Protein AF-A0AAU7D2E0-F1 (afdb_monomer_lite)

Organism: NCBI:txid3035702

Structure (mmCIF, N/CA/C/O backbone):
data_AF-A0AAU7D2E0-F1
#
_entry.id   AF-A0AAU7D2E0-F1
#
loop_
_atom_site.group_PDB
_atom_site.id
_atom_site.type_symbol
_atom_site.label_atom_id
_atom_site.label_alt_id
_atom_site.label_comp_id
_atom_site.label_asym_id
_atom_site.label_entity_id
_atom_site.label_seq_id
_atom_site.pdbx_PDB_ins_code
_atom_site.Cartn_x
_atom_site.Cartn_y
_atom_site.Cartn_z
_atom_site.occupancy
_atom_site.B_iso_or_equiv
_atom_site.auth_seq_id
_atom_site.auth_comp_id
_atom_site.auth_asym_id
_atom_site.auth_atom_id
_atom_site.pdbx_PDB_model_num
ATOM 1 N N . MET A 1 1 ? 18.092 41.854 -11.649 1.00 35.88 1 MET A N 1
ATOM 2 C CA . MET A 1 1 ? 18.036 40.827 -10.586 1.00 35.88 1 MET A CA 1
ATOM 3 C C . MET A 1 1 ? 16.689 40.125 -10.717 1.00 35.88 1 MET A C 1
ATOM 5 O O . MET A 1 1 ? 15.673 40.797 -10.609 1.00 35.88 1 MET A O 1
ATOM 9 N N . ARG A 1 2 ? 16.665 38.845 -11.113 1.00 33.34 2 ARG A N 1
ATOM 10 C CA . ARG A 1 2 ? 15.431 38.072 -11.354 1.00 33.34 2 ARG A CA 1
ATOM 11 C C . ARG A 1 2 ? 15.051 37.338 -10.066 1.00 33.34 2 ARG A C 1
ATOM 13 O O . ARG A 1 2 ? 15.865 36.581 -9.550 1.00 33.34 2 ARG A O 1
ATOM 20 N N . ALA A 1 3 ? 13.851 37.593 -9.553 1.00 38.41 3 ALA A N 1
ATOM 21 C CA . ALA A 1 3 ? 13.313 36.926 -8.375 1.00 38.41 3 ALA A CA 1
ATOM 22 C C . ALA A 1 3 ? 12.900 35.490 -8.734 1.00 38.41 3 ALA A C 1
ATOM 24 O O . ALA A 1 3 ? 12.056 35.279 -9.604 1.00 38.41 3 ALA A O 1
ATOM 25 N N . VAL A 1 4 ? 13.526 34.514 -8.079 1.00 42.16 4 VAL A N 1
ATOM 26 C CA . VAL A 1 4 ? 13.160 33.098 -8.152 1.00 42.16 4 VAL A CA 1
ATOM 27 C C . VAL A 1 4 ? 12.029 32.874 -7.150 1.00 42.16 4 VAL A C 1
ATOM 29 O O . VAL A 1 4 ? 12.250 32.867 -5.942 1.00 42.16 4 VAL A O 1
ATOM 32 N N . LEU A 1 5 ? 10.804 32.750 -7.657 1.00 41.66 5 LEU A N 1
ATOM 33 C CA . LEU A 1 5 ? 9.636 32.344 -6.878 1.00 41.66 5 LEU A CA 1
ATOM 34 C C . LEU A 1 5 ? 9.689 30.824 -6.675 1.00 41.66 5 LEU A C 1
ATOM 36 O O . LEU A 1 5 ? 9.365 30.051 -7.574 1.00 41.66 5 LEU A O 1
ATOM 40 N N . LEU A 1 6 ? 10.133 30.410 -5.488 1.00 38.72 6 LEU A N 1
ATOM 41 C CA . LEU A 1 6 ? 10.031 29.039 -4.990 1.00 38.72 6 LEU A CA 1
ATOM 42 C C . LEU A 1 6 ? 8.559 28.716 -4.696 1.00 38.72 6 LEU A C 1
ATOM 44 O O . LEU A 1 6 ? 8.004 29.156 -3.690 1.00 38.72 6 LEU A O 1
ATOM 48 N N . PHE A 1 7 ? 7.931 27.937 -5.575 1.00 37.12 7 PHE A N 1
ATOM 49 C CA . PHE A 1 7 ? 6.655 27.283 -5.295 1.00 37.12 7 PHE A CA 1
ATOM 50 C C . PHE A 1 7 ? 6.896 26.121 -4.324 1.00 37.12 7 PHE A C 1
ATOM 52 O O . PHE A 1 7 ? 7.311 25.036 -4.723 1.00 37.12 7 PHE A O 1
ATOM 59 N N . PHE A 1 8 ? 6.632 26.344 -3.038 1.00 36.34 8 PHE A N 1
ATOM 60 C CA . PHE A 1 8 ? 6.438 25.253 -2.088 1.00 36.34 8 PHE A CA 1
ATOM 61 C C . PHE A 1 8 ? 5.094 24.585 -2.395 1.00 36.34 8 PHE A C 1
ATOM 63 O O . PHE A 1 8 ? 4.034 25.117 -2.066 1.00 36.34 8 PHE A O 1
ATOM 70 N N . ALA A 1 9 ? 5.132 23.421 -3.044 1.00 36.94 9 ALA A N 1
ATOM 71 C CA . ALA A 1 9 ? 3.987 22.527 -3.103 1.00 36.94 9 ALA A CA 1
ATOM 72 C C . ALA A 1 9 ? 3.742 21.982 -1.689 1.00 36.94 9 ALA A C 1
ATOM 74 O O . ALA A 1 9 ? 4.432 21.079 -1.218 1.00 36.94 9 ALA A O 1
ATOM 75 N N . VAL A 1 10 ? 2.781 22.580 -0.985 1.00 38.00 10 VAL A N 1
ATOM 76 C CA . VAL A 1 10 ? 2.233 22.024 0.251 1.00 38.00 10 VAL A CA 1
ATOM 77 C C . VAL A 1 10 ? 1.563 20.706 -0.125 1.00 38.00 10 VAL A C 1
ATOM 79 O O . VAL A 1 10 ? 0.486 20.694 -0.717 1.00 38.00 10 VAL A O 1
ATOM 82 N N . VAL A 1 11 ? 2.216 19.587 0.192 1.00 43.06 11 VAL A N 1
ATOM 83 C CA . VAL A 1 11 ? 1.570 18.274 0.184 1.00 43.06 11 VAL A CA 1
ATOM 84 C C . VAL A 1 11 ? 0.499 18.342 1.263 1.00 43.06 11 VAL A C 1
ATOM 86 O O . VAL A 1 11 ? 0.803 18.331 2.455 1.00 43.06 11 VAL A O 1
ATOM 89 N N . ALA A 1 12 ? -0.754 18.497 0.839 1.00 35.75 12 ALA A N 1
ATOM 90 C CA . ALA A 1 12 ? -1.903 18.401 1.717 1.00 35.75 12 ALA A CA 1
ATOM 91 C C . ALA A 1 12 ? -1.912 16.989 2.312 1.00 35.75 12 ALA A C 1
ATOM 93 O O . ALA A 1 12 ? -2.343 16.023 1.685 1.00 35.75 12 ALA A O 1
ATOM 94 N N . THR A 1 13 ? -1.377 16.856 3.521 1.00 40.25 13 THR A N 1
ATOM 95 C CA . THR A 1 13 ? -1.591 15.680 4.343 1.00 40.25 13 THR A CA 1
ATOM 96 C C . THR A 1 13 ? -3.077 15.659 4.667 1.00 40.25 13 THR A C 1
ATOM 98 O O . THR A 1 13 ? -3.582 16.506 5.407 1.00 40.25 13 THR A O 1
ATOM 101 N N . SER A 1 14 ? -3.806 14.715 4.074 1.00 37.00 14 SER A N 1
ATOM 102 C CA . SER A 1 14 ? -5.176 14.395 4.468 1.00 37.00 14 SER A CA 1
ATOM 103 C C . SER A 1 14 ? -5.135 13.868 5.902 1.00 37.00 14 SER A C 1
ATOM 105 O O . SER A 1 14 ? -5.076 12.665 6.150 1.00 37.00 14 SER A O 1
ATOM 107 N N . SER A 1 15 ? -5.066 14.783 6.864 1.00 42.44 15 SER A N 1
ATOM 108 C CA . SER A 1 15 ? -5.165 14.473 8.279 1.00 42.44 15 SER A CA 1
ATOM 109 C C . SER A 1 15 ? -6.600 14.028 8.526 1.00 42.44 15 SER A C 1
ATOM 111 O O . SER A 1 15 ? -7.542 14.817 8.470 1.00 42.44 15 SER A O 1
ATOM 113 N N . LEU A 1 16 ? -6.775 12.722 8.736 1.00 48.09 16 LEU A N 1
ATOM 114 C CA . LEU A 1 16 ? -8.027 12.169 9.239 1.00 48.09 16 LEU A CA 1
ATOM 115 C C . LEU A 1 16 ? -8.347 12.904 10.545 1.00 48.09 16 LEU A C 1
ATOM 117 O O . LEU A 1 16 ? -7.576 12.856 11.506 1.00 48.09 16 LEU A O 1
ATOM 121 N N . ALA A 1 17 ? -9.438 13.669 10.520 1.00 45.03 17 ALA A N 1
ATOM 122 C CA . ALA A 1 17 ? -9.809 14.583 11.585 1.00 45.03 17 ALA A CA 1
ATOM 123 C C . ALA A 1 17 ? -9.950 13.847 12.925 1.00 45.03 17 ALA A C 1
ATOM 125 O O . ALA A 1 17 ? -10.534 12.766 13.005 1.00 45.03 17 ALA A O 1
ATOM 126 N N . ASN A 1 18 ? -9.423 14.483 13.971 1.00 43.69 18 ASN A N 1
ATOM 127 C CA . ASN A 1 18 ? -9.414 14.020 15.352 1.00 43.69 18 ASN A CA 1
ATOM 128 C C . ASN A 1 18 ? -10.804 13.482 15.765 1.00 43.69 18 ASN A C 1
ATOM 130 O O . ASN A 1 18 ? -11.798 14.209 15.748 1.00 43.69 18 ASN A O 1
ATOM 134 N N . ALA A 1 19 ? -10.879 12.192 16.099 1.00 50.66 19 ALA A N 1
ATOM 135 C CA . ALA A 1 19 ? -12.120 11.444 16.332 1.00 50.66 19 ALA A CA 1
ATOM 136 C C . ALA A 1 19 ? -12.773 11.699 17.710 1.00 50.66 19 ALA A C 1
ATOM 138 O O . ALA A 1 19 ? -13.716 11.004 18.095 1.00 50.66 19 ALA A O 1
ATOM 139 N N . GLN A 1 20 ? -12.273 12.670 18.478 1.00 47.97 20 GLN A N 1
ATOM 140 C CA . GLN A 1 20 ? -12.771 12.989 19.815 1.00 47.97 20 GLN A CA 1
ATOM 141 C C . GLN A 1 20 ? -14.163 13.639 19.712 1.00 47.97 20 GLN A C 1
ATOM 143 O O . GLN A 1 20 ? -14.298 14.775 19.268 1.00 47.97 20 GLN A O 1
ATOM 148 N N . GLY A 1 21 ? -15.207 12.891 20.095 1.00 55.03 21 GLY A N 1
ATOM 149 C CA . GLY A 1 21 ? -16.581 13.394 20.243 1.00 55.03 21 GLY A CA 1
ATOM 150 C C . GLY A 1 21 ? -17.566 13.097 19.103 1.00 55.03 21 GLY A C 1
ATOM 151 O O . GLY A 1 21 ? -18.693 13.574 19.165 1.00 55.03 21 GLY A O 1
ATOM 152 N N . ARG A 1 22 ? -17.195 12.318 18.073 1.00 63.41 22 ARG A N 1
ATOM 153 C CA . ARG A 1 22 ? -18.070 12.067 16.900 1.00 63.41 22 ARG A CA 1
ATOM 154 C C . ARG A 1 22 ? -18.982 10.827 16.993 1.00 63.41 22 ARG A C 1
ATOM 156 O O . ARG A 1 22 ? -19.763 10.592 16.077 1.00 63.41 22 ARG A O 1
ATOM 163 N N . GLY A 1 23 ? -18.926 10.068 18.090 1.00 80.44 23 GLY A N 1
ATOM 164 C CA . GLY A 1 23 ? -19.712 8.842 18.287 1.00 80.44 23 GLY A CA 1
ATOM 165 C C . GLY A 1 23 ? -19.194 7.637 17.485 1.00 80.44 23 GLY A C 1
ATOM 166 O O . GLY A 1 23 ? -18.468 7.785 16.501 1.00 80.44 23 GLY A O 1
ATOM 167 N N . CYS A 1 24 ? -19.579 6.425 17.902 1.00 87.31 24 CYS A N 1
ATOM 168 C CA . CYS A 1 24 ? -19.025 5.168 17.379 1.00 87.31 24 CYS A CA 1
ATOM 169 C C . CYS A 1 24 ? -19.199 4.967 15.868 1.00 87.31 24 CYS A C 1
ATOM 171 O O . CYS A 1 24 ? -18.303 4.437 15.216 1.00 87.31 24 CYS A O 1
ATOM 173 N N . SER A 1 25 ? -20.315 5.418 15.292 1.00 88.06 25 SER A N 1
ATOM 174 C CA . SER A 1 25 ? -20.581 5.294 13.852 1.00 88.06 25 SER A CA 1
ATOM 175 C C . SER A 1 25 ? -19.611 6.118 13.003 1.00 88.06 25 SER A C 1
ATOM 177 O O . SER A 1 25 ? -19.126 5.640 11.981 1.00 88.06 25 SER A O 1
ATOM 179 N N . ALA A 1 26 ? -19.270 7.333 13.436 1.00 88.69 26 ALA A N 1
ATOM 180 C CA . ALA A 1 26 ? -18.324 8.180 12.719 1.00 88.69 26 ALA A CA 1
ATOM 181 C C . ALA A 1 26 ? -16.901 7.610 12.769 1.00 88.69 26 ALA A C 1
ATOM 183 O O . ALA A 1 26 ? -16.192 7.627 11.764 1.00 88.69 26 ALA A O 1
ATOM 184 N N . VAL A 1 27 ? -16.484 7.077 13.923 1.00 89.31 27 VAL A N 1
ATOM 185 C CA . VAL A 1 27 ? -15.174 6.420 14.047 1.00 89.31 27 VAL A CA 1
ATOM 186 C C . VAL A 1 27 ? -15.119 5.159 13.190 1.00 89.31 27 VAL A C 1
ATOM 188 O O . VAL A 1 27 ? -14.126 4.948 12.500 1.00 89.31 27 VAL A O 1
ATOM 191 N N . LEU A 1 28 ? -16.192 4.363 13.173 1.00 90.00 28 LEU A N 1
ATOM 192 C CA . LEU A 1 28 ? -16.286 3.173 12.331 1.00 90.00 28 LEU A CA 1
ATOM 193 C C . LEU A 1 28 ? -16.179 3.509 10.837 1.00 90.00 28 LEU A C 1
ATOM 195 O O . LEU A 1 28 ? -15.431 2.851 10.118 1.00 90.00 28 LEU A O 1
ATOM 199 N N . ASN A 1 29 ? -16.859 4.561 10.376 1.00 89.94 29 ASN A N 1
ATOM 200 C CA . ASN A 1 29 ? -16.740 5.021 8.990 1.00 89.94 29 ASN A CA 1
ATOM 201 C C . ASN A 1 29 ? -15.297 5.419 8.653 1.00 89.94 29 ASN A C 1
ATOM 203 O O . ASN A 1 29 ? -14.759 4.950 7.654 1.00 89.94 29 ASN A O 1
ATOM 207 N N . ASN A 1 30 ? -14.629 6.176 9.529 1.00 90.69 30 ASN A N 1
ATOM 208 C CA . ASN A 1 30 ? -13.222 6.541 9.335 1.00 90.69 30 ASN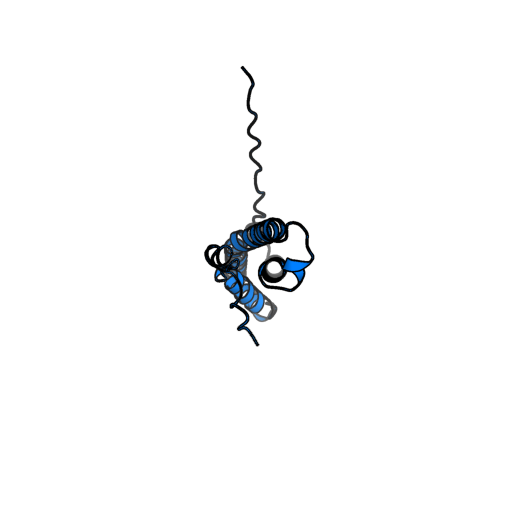 A CA 1
ATOM 209 C C . ASN A 1 30 ? -12.292 5.313 9.310 1.00 90.69 30 ASN A C 1
ATOM 211 O O . ASN A 1 30 ? -11.302 5.309 8.582 1.00 90.69 30 ASN A O 1
ATOM 215 N N . ILE A 1 31 ? -12.579 4.275 10.107 1.00 91.94 31 ILE A N 1
ATOM 216 C CA . ILE A 1 31 ? -11.827 3.008 10.090 1.00 91.94 31 ILE A CA 1
ATOM 217 C C . ILE A 1 31 ? -11.989 2.323 8.734 1.00 91.94 31 ILE A C 1
ATOM 219 O O . ILE A 1 31 ? -10.992 1.922 8.134 1.00 91.94 31 ILE A O 1
ATOM 223 N N . ASN A 1 32 ? -13.223 2.223 8.239 1.00 91.25 32 ASN A N 1
ATOM 224 C CA . ASN A 1 32 ? -13.520 1.587 6.958 1.00 91.25 32 ASN A CA 1
ATOM 225 C C . ASN A 1 32 ? -12.868 2.341 5.791 1.00 91.25 32 ASN A C 1
ATOM 227 O O . ASN A 1 32 ? -12.227 1.724 4.942 1.00 91.25 32 ASN A O 1
ATOM 231 N N . GLU A 1 33 ? -12.962 3.672 5.785 1.00 92.00 33 GLU A N 1
ATOM 232 C CA . GLU A 1 33 ? -12.291 4.530 4.805 1.00 92.00 33 GLU A CA 1
ATOM 233 C C . GLU A 1 33 ? -10.766 4.397 4.886 1.00 92.00 33 GLU A C 1
ATOM 235 O O . GLU A 1 33 ? -10.099 4.236 3.865 1.00 92.00 33 GLU A O 1
ATOM 240 N N . GLY A 1 34 ? -10.202 4.398 6.098 1.00 92.38 34 GLY A N 1
ATOM 241 C CA . GLY A 1 34 ? -8.768 4.225 6.318 1.00 92.38 34 GLY A CA 1
ATOM 242 C C . GLY A 1 34 ? -8.252 2.867 5.835 1.00 92.38 34 GLY A C 1
ATOM 243 O O . GLY A 1 34 ? -7.195 2.801 5.208 1.00 92.38 34 GLY A O 1
ATOM 244 N N . ALA A 1 35 ? -9.003 1.790 6.079 1.00 93.81 35 ALA A N 1
ATOM 245 C CA . ALA A 1 35 ? -8.676 0.456 5.586 1.00 93.81 35 ALA A CA 1
ATOM 246 C C . ALA A 1 35 ? -8.739 0.389 4.051 1.00 93.81 35 ALA A C 1
ATOM 248 O O . ALA A 1 35 ? -7.784 -0.069 3.425 1.00 93.81 35 ALA A O 1
ATOM 249 N N . ALA A 1 36 ? -9.810 0.910 3.442 1.00 92.88 36 ALA A N 1
ATOM 250 C CA . ALA A 1 36 ? -9.963 0.950 1.987 1.00 92.88 36 ALA A CA 1
ATOM 251 C C . ALA A 1 36 ? -8.842 1.753 1.308 1.00 92.88 36 ALA A C 1
ATOM 253 O O . ALA A 1 36 ? -8.305 1.339 0.282 1.00 92.88 36 ALA A O 1
ATOM 254 N N . LEU A 1 37 ? -8.439 2.872 1.912 1.00 93.44 37 LEU A N 1
ATOM 255 C CA . LEU A 1 37 ? -7.360 3.714 1.410 1.00 93.44 37 LEU A CA 1
ATOM 256 C C . LEU A 1 37 ? -5.995 3.017 1.461 1.00 93.44 37 LEU A C 1
ATOM 258 O O . LEU A 1 37 ? -5.199 3.163 0.537 1.00 93.44 37 LEU A O 1
ATOM 262 N N . ILE A 1 38 ? -5.714 2.247 2.518 1.00 95.06 38 ILE A N 1
ATOM 263 C CA . ILE A 1 38 ? -4.491 1.436 2.596 1.00 95.06 38 ILE A CA 1
ATOM 264 C C . ILE A 1 38 ? -4.488 0.361 1.508 1.00 95.06 38 ILE A C 1
ATOM 266 O O . ILE A 1 38 ? -3.472 0.192 0.837 1.00 95.06 38 ILE A O 1
ATOM 270 N N . GLU A 1 39 ? -5.609 -0.333 1.305 1.00 94.06 39 GLU A N 1
ATOM 271 C CA . GLU A 1 39 ? -5.735 -1.352 0.255 1.00 94.06 39 GLU A CA 1
ATOM 272 C C . GLU A 1 39 ? -5.544 -0.762 -1.146 1.00 94.06 39 GLU A C 1
ATOM 274 O O . GLU A 1 39 ? -4.817 -1.325 -1.970 1.00 94.06 39 GLU A O 1
ATOM 279 N N . GLN A 1 40 ? -6.129 0.409 -1.406 1.00 94.56 40 GLN A N 1
ATOM 280 C CA . GLN A 1 40 ? -5.949 1.125 -2.664 1.00 94.56 40 GLN A CA 1
ATOM 281 C C . GLN A 1 40 ? -4.483 1.525 -2.873 1.00 94.56 40 GLN A C 1
ATOM 283 O O . GLN A 1 40 ? -3.902 1.168 -3.895 1.00 94.56 40 GLN A O 1
ATOM 288 N N . SER A 1 41 ? -3.863 2.207 -1.902 1.00 94.69 41 SER A N 1
ATOM 289 C CA . SER A 1 41 ? -2.449 2.605 -1.976 1.00 94.69 41 SER A CA 1
ATOM 290 C C . SER A 1 41 ? -1.523 1.403 -2.158 1.00 94.69 41 SER A C 1
ATOM 292 O O . SER A 1 41 ? -0.575 1.461 -2.938 1.00 94.69 41 SER A O 1
ATOM 294 N N . ALA A 1 42 ? -1.795 0.290 -1.472 1.00 95.50 42 ALA A N 1
ATOM 295 C CA . ALA A 1 42 ? -0.985 -0.913 -1.598 1.00 95.50 42 ALA A CA 1
ATOM 296 C C . ALA A 1 42 ? -1.135 -1.549 -2.985 1.00 95.50 42 ALA A C 1
ATOM 298 O O . ALA A 1 42 ? -0.142 -1.922 -3.603 1.00 95.50 42 ALA A O 1
ATOM 299 N N . THR A 1 43 ? -2.355 -1.609 -3.518 1.00 95.94 43 THR A N 1
ATOM 300 C CA . THR A 1 43 ? -2.610 -2.089 -4.885 1.00 95.94 43 THR A CA 1
ATOM 301 C C . THR A 1 43 ? -1.891 -1.227 -5.925 1.00 95.94 43 THR A C 1
ATOM 303 O O . THR A 1 43 ? -1.239 -1.760 -6.826 1.00 95.94 43 THR A O 1
ATOM 306 N N . THR A 1 44 ? -1.949 0.100 -5.780 1.00 96.94 44 THR A N 1
ATOM 307 C CA . THR A 1 44 ? -1.230 1.049 -6.642 1.00 96.94 44 THR A CA 1
ATOM 308 C C . THR A 1 44 ? 0.279 0.823 -6.572 1.00 96.94 44 THR A C 1
ATOM 310 O O . THR A 1 44 ? 0.921 0.664 -7.610 1.00 96.94 44 THR A O 1
ATOM 313 N N . TYR A 1 45 ? 0.838 0.705 -5.364 1.00 97.38 45 TYR A N 1
ATOM 314 C CA . TYR A 1 45 ? 2.251 0.386 -5.158 1.00 97.38 45 TYR A CA 1
ATOM 315 C C . TYR A 1 45 ? 2.673 -0.883 -5.908 1.00 97.38 45 TYR A C 1
ATOM 317 O O . TYR A 1 45 ? 3.621 -0.859 -6.694 1.00 97.38 45 TYR A O 1
ATOM 325 N N . TRP A 1 46 ? 1.951 -1.991 -5.707 1.00 96.00 46 TRP A N 1
ATOM 326 C CA . TRP A 1 46 ? 2.290 -3.266 -6.341 1.00 96.00 46 TRP A CA 1
ATOM 327 C C . TRP A 1 46 ? 2.134 -3.234 -7.858 1.00 96.00 46 TRP A C 1
ATOM 329 O O . TRP A 1 46 ? 2.886 -3.909 -8.557 1.00 96.00 46 TRP A O 1
ATOM 339 N N . THR A 1 47 ? 1.211 -2.422 -8.372 1.00 97.56 47 THR A N 1
ATOM 340 C CA . THR A 1 47 ? 1.044 -2.211 -9.814 1.00 97.56 47 THR A CA 1
ATOM 341 C C . THR A 1 47 ? 2.276 -1.539 -10.413 1.00 97.56 47 THR A C 1
ATOM 343 O O . THR A 1 47 ? 2.836 -2.040 -11.387 1.00 97.56 47 THR A O 1
ATOM 346 N N . HIS A 1 48 ? 2.743 -0.444 -9.811 1.00 97.31 48 HIS A N 1
ATOM 347 C CA . HIS A 1 48 ? 3.960 0.244 -10.244 1.00 97.31 48 HIS A CA 1
ATOM 348 C C . HIS A 1 48 ? 5.203 -0.645 -10.105 1.00 97.31 48 HIS A C 1
ATOM 350 O O . HIS A 1 48 ? 6.017 -0.749 -11.022 1.00 97.31 48 HIS A O 1
ATOM 356 N N . ARG A 1 49 ? 5.309 -1.381 -8.995 1.00 95.38 49 ARG A N 1
ATOM 357 C CA . ARG A 1 49 ? 6.384 -2.350 -8.762 1.00 95.38 49 ARG A CA 1
ATOM 358 C C . ARG A 1 49 ? 6.408 -3.462 -9.814 1.00 95.38 49 ARG A C 1
ATOM 360 O O . ARG A 1 49 ? 7.482 -3.807 -10.296 1.00 95.38 49 ARG A O 1
ATOM 367 N N . ALA A 1 50 ? 5.253 -4.009 -10.192 1.00 95.25 50 ALA A N 1
ATOM 368 C CA . ALA A 1 50 ? 5.165 -5.030 -11.235 1.00 95.25 50 ALA A CA 1
ATOM 369 C C . ALA A 1 50 ? 5.604 -4.485 -12.601 1.00 95.25 50 ALA A C 1
ATOM 371 O O . ALA A 1 50 ? 6.370 -5.142 -13.301 1.00 95.25 50 ALA A O 1
ATOM 372 N N . LYS A 1 51 ? 5.182 -3.263 -12.948 1.00 95.56 51 LYS A N 1
ATOM 373 C CA . LYS A 1 51 ? 5.602 -2.600 -14.189 1.00 95.56 51 LYS A CA 1
ATOM 374 C C . LYS A 1 51 ? 7.100 -2.323 -14.224 1.00 95.56 51 LYS A C 1
ATOM 376 O O . LYS A 1 51 ? 7.721 -2.582 -15.245 1.00 95.56 51 LYS A O 1
ATOM 381 N N . PHE A 1 52 ? 7.689 -1.848 -13.125 1.00 94.94 52 PHE A N 1
ATOM 382 C CA . PHE A 1 52 ? 9.142 -1.693 -13.030 1.00 94.94 52 PHE A CA 1
ATOM 383 C C . PHE A 1 52 ? 9.855 -3.014 -13.322 1.00 94.94 52 PHE A C 1
ATOM 385 O O . PHE A 1 52 ? 10.747 -3.061 -14.163 1.00 94.94 52 PHE A O 1
ATOM 392 N N . VAL A 1 53 ? 9.440 -4.096 -12.653 1.00 92.38 53 VAL A N 1
ATOM 393 C CA . VAL A 1 53 ? 10.069 -5.411 -12.830 1.00 92.38 53 VAL A CA 1
ATOM 394 C C . VAL A 1 53 ? 9.941 -5.886 -14.277 1.00 92.38 53 VAL A C 1
ATOM 396 O O . VAL A 1 53 ? 10.908 -6.401 -14.824 1.00 92.38 53 VAL A O 1
ATOM 399 N N . ASP A 1 54 ? 8.792 -5.681 -14.917 1.00 93.69 54 ASP A N 1
ATOM 400 C CA . ASP A 1 54 ? 8.581 -6.054 -16.317 1.00 93.69 54 ASP A CA 1
ATOM 401 C C . ASP A 1 54 ? 9.405 -5.204 -17.305 1.00 93.69 54 ASP A C 1
ATOM 403 O O . ASP A 1 54 ? 9.976 -5.730 -18.260 1.00 93.69 54 ASP A O 1
ATOM 407 N N . LEU A 1 55 ? 9.523 -3.897 -17.063 1.00 92.62 55 LEU A N 1
ATOM 408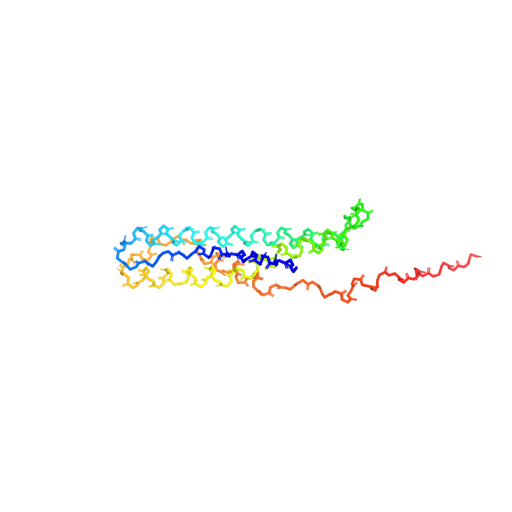 C CA . LEU A 1 55 ? 10.309 -2.984 -17.901 1.00 92.62 55 LEU A CA 1
ATOM 409 C C . LEU A 1 55 ? 11.815 -3.234 -17.813 1.00 92.62 55 LEU A C 1
ATOM 411 O O . LEU A 1 55 ? 12.526 -2.968 -18.779 1.00 92.62 55 LEU A O 1
ATOM 415 N N . ILE A 1 56 ? 12.295 -3.736 -16.676 1.00 90.06 56 ILE A N 1
ATOM 416 C CA . ILE A 1 56 ? 13.712 -4.032 -16.465 1.00 90.06 56 ILE A CA 1
ATOM 417 C C . ILE A 1 56 ? 14.054 -5.483 -16.816 1.00 90.06 56 ILE A C 1
ATOM 419 O O . ILE A 1 56 ? 14.989 -5.733 -17.569 1.00 90.06 56 ILE A O 1
ATOM 423 N N . TYR A 1 57 ? 13.317 -6.442 -16.258 1.00 87.81 57 TYR A N 1
ATOM 424 C CA . TYR A 1 57 ? 13.658 -7.869 -16.292 1.00 87.81 57 TYR A CA 1
ATOM 425 C C . TYR A 1 57 ? 12.705 -8.695 -17.165 1.00 87.81 57 TYR A C 1
ATOM 427 O O . TYR A 1 57 ? 12.944 -9.881 -17.395 1.00 87.81 57 TYR A O 1
ATOM 435 N N . GLY A 1 58 ? 11.598 -8.101 -17.612 1.00 89.44 58 GLY A N 1
ATOM 436 C CA . GLY A 1 58 ? 10.543 -8.770 -18.364 1.00 89.44 58 GLY A CA 1
ATOM 437 C C . GLY A 1 58 ? 10.610 -8.538 -19.876 1.00 89.44 58 GLY A C 1
ATOM 438 O O . GLY A 1 58 ? 11.514 -7.867 -20.386 1.00 89.44 58 GLY A O 1
ATOM 439 N N . PRO A 1 59 ? 9.644 -9.096 -20.629 1.00 90.19 59 PRO A N 1
ATOM 440 C CA . PRO A 1 59 ? 9.562 -8.952 -22.083 1.00 90.19 59 PRO A CA 1
ATOM 441 C C . PRO A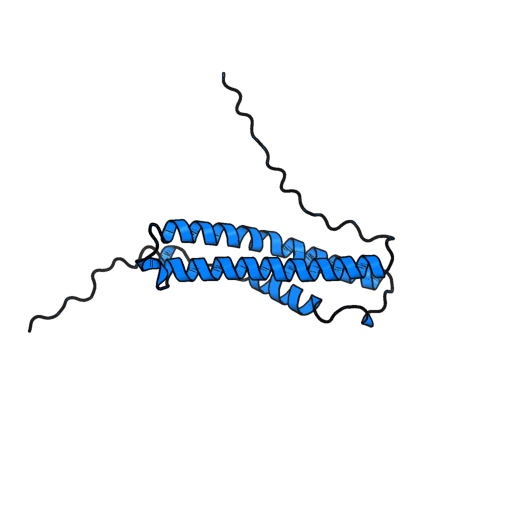 1 59 ? 9.426 -7.496 -22.548 1.00 90.19 59 PRO A C 1
ATOM 443 O O . PRO A 1 59 ? 9.888 -7.163 -23.642 1.00 90.19 59 PRO A O 1
ATOM 446 N N . SER A 1 60 ? 8.834 -6.618 -21.730 1.00 90.00 60 SER A N 1
ATOM 447 C CA . SER A 1 60 ? 8.657 -5.205 -22.083 1.00 90.00 60 SER A CA 1
ATOM 448 C C . SER A 1 60 ? 9.981 -4.458 -22.274 1.00 90.00 60 SER A C 1
ATOM 450 O O . SER A 1 60 ? 10.024 -3.509 -23.058 1.00 90.00 60 SER A O 1
ATOM 452 N N . SER A 1 61 ? 11.072 -4.921 -21.651 1.00 88.56 61 SER A N 1
ATOM 453 C CA . SER A 1 61 ? 12.422 -4.351 -21.806 1.00 88.56 61 SER A CA 1
ATOM 454 C C . SER A 1 61 ? 12.909 -4.286 -23.263 1.00 88.56 61 SER A C 1
ATOM 456 O O . SER A 1 61 ? 13.677 -3.396 -23.621 1.00 88.56 61 SER A O 1
ATOM 458 N N . GLN A 1 62 ? 12.439 -5.196 -24.125 1.00 87.25 62 GLN A N 1
ATOM 459 C CA . GLN A 1 62 ? 12.878 -5.307 -25.523 1.00 87.25 62 GLN A CA 1
ATOM 460 C C . GLN A 1 62 ? 12.019 -4.498 -26.500 1.00 87.25 62 GLN A C 1
ATOM 462 O O . GLN A 1 62 ? 12.433 -4.260 -27.634 1.00 87.25 62 GLN A O 1
ATOM 467 N N . VAL A 1 63 ? 10.808 -4.114 -26.089 1.00 92.81 63 VAL A N 1
ATOM 468 C CA . VAL A 1 63 ? 9.799 -3.518 -26.981 1.00 92.81 63 VAL A CA 1
ATOM 469 C C . VAL A 1 63 ? 9.423 -2.093 -26.599 1.00 92.81 63 VAL A C 1
ATOM 471 O O . VAL A 1 63 ? 8.963 -1.346 -27.460 1.00 92.81 63 VAL A O 1
ATOM 474 N N . VAL A 1 64 ? 9.620 -1.696 -25.339 1.00 89.88 64 VAL A N 1
ATOM 475 C CA . VAL A 1 64 ? 9.340 -0.336 -24.870 1.00 89.88 64 VAL A CA 1
ATOM 476 C C . VAL A 1 64 ? 10.557 0.554 -25.138 1.00 89.88 64 VAL A C 1
ATOM 478 O O . VAL A 1 64 ? 11.626 0.331 -24.563 1.00 89.88 64 VAL A O 1
ATOM 481 N N . PRO A 1 65 ? 10.432 1.601 -25.974 1.00 90.44 65 PRO A N 1
ATOM 482 C CA . PRO A 1 65 ? 11.500 2.578 -26.138 1.00 90.44 65 PRO A CA 1
ATOM 483 C C . PRO A 1 65 ? 11.804 3.260 -24.804 1.00 90.44 65 PRO A C 1
ATOM 485 O O . PRO A 1 65 ? 10.889 3.674 -24.094 1.00 90.44 65 PRO A O 1
ATOM 488 N N . ASN A 1 66 ? 13.089 3.409 -24.477 1.00 91.12 66 ASN A N 1
ATOM 489 C CA . ASN A 1 66 ? 13.546 3.989 -23.211 1.00 91.12 66 ASN A CA 1
ATOM 490 C C . ASN A 1 66 ? 13.017 3.252 -21.961 1.00 91.12 66 ASN A C 1
ATOM 492 O O . ASN A 1 66 ? 12.773 3.891 -20.937 1.00 91.12 66 ASN A O 1
ATOM 496 N N . ALA A 1 67 ? 12.860 1.921 -22.025 1.00 88.56 67 ALA A N 1
ATOM 497 C CA . ALA A 1 67 ? 12.315 1.093 -20.942 1.00 88.56 67 ALA A CA 1
ATOM 498 C C . ALA A 1 67 ? 12.904 1.406 -19.555 1.00 88.56 67 ALA A C 1
ATOM 500 O O . ALA A 1 67 ? 12.153 1.511 -18.592 1.00 88.56 67 ALA A O 1
ATOM 501 N N . VAL A 1 68 ? 14.216 1.654 -19.461 1.00 89.62 68 VAL A N 1
ATOM 502 C CA . VAL A 1 68 ? 14.893 2.022 -18.202 1.00 89.62 68 VAL A CA 1
ATOM 503 C C . VAL A 1 68 ? 14.375 3.347 -17.627 1.00 89.62 68 VAL A C 1
ATOM 505 O O . VAL A 1 68 ? 14.088 3.439 -16.440 1.00 89.62 68 VAL A O 1
ATOM 508 N N . GLN A 1 69 ? 14.193 4.375 -18.459 1.00 92.31 69 GLN A N 1
ATOM 509 C CA . GLN A 1 69 ? 13.671 5.674 -18.008 1.00 92.31 69 GLN A CA 1
ATOM 510 C C . GLN A 1 69 ? 12.206 5.561 -17.568 1.00 92.31 69 GLN A C 1
ATOM 512 O O . GLN A 1 69 ? 11.799 6.186 -16.589 1.00 92.31 69 GLN A O 1
ATOM 517 N N . VAL A 1 70 ? 11.416 4.743 -18.274 1.00 94.00 70 VAL A N 1
ATOM 518 C CA . VAL A 1 70 ? 10.028 4.450 -17.890 1.00 94.00 70 VAL A CA 1
ATOM 519 C C . VAL A 1 70 ? 9.993 3.664 -16.577 1.00 94.00 70 VAL A C 1
ATOM 521 O O . VAL A 1 70 ? 9.176 3.967 -15.712 1.00 94.00 70 VAL A O 1
ATOM 524 N N . ALA A 1 71 ? 10.903 2.709 -16.382 1.00 92.75 71 ALA A N 1
ATOM 525 C CA . ALA A 1 71 ? 11.013 1.960 -15.139 1.00 92.75 71 ALA A CA 1
ATOM 526 C C . ALA A 1 71 ? 11.323 2.886 -13.955 1.00 92.75 71 ALA A C 1
ATOM 528 O O . ALA A 1 71 ? 10.627 2.821 -12.946 1.00 92.75 71 ALA A O 1
ATOM 529 N N . GLU A 1 72 ? 12.278 3.812 -14.082 1.00 93.44 72 GLU A N 1
ATOM 530 C CA . GLU A 1 72 ? 12.565 4.784 -13.015 1.00 93.44 72 GLU A CA 1
ATOM 531 C C . GLU A 1 72 ? 11.353 5.668 -12.680 1.00 93.44 72 GLU A C 1
ATOM 533 O O . GLU A 1 72 ? 11.116 5.980 -11.511 1.00 93.44 72 GLU A O 1
ATOM 538 N N . HIS A 1 73 ? 10.523 6.014 -13.669 1.00 95.38 73 HIS A N 1
ATOM 539 C CA . HIS A 1 73 ? 9.257 6.697 -13.403 1.00 95.38 73 HIS A CA 1
ATOM 540 C C . HIS A 1 73 ? 8.281 5.827 -12.593 1.00 95.38 73 HIS A C 1
ATOM 542 O O . HIS A 1 73 ? 7.699 6.301 -11.617 1.00 95.38 73 HIS A O 1
ATOM 548 N N . GLU A 1 74 ? 8.125 4.551 -12.955 1.00 96.38 74 GLU A N 1
ATOM 549 C CA . GLU A 1 74 ? 7.273 3.603 -12.225 1.00 96.38 74 GLU A CA 1
ATOM 550 C C . GLU A 1 74 ? 7.783 3.373 -10.790 1.00 96.38 74 GLU A C 1
ATOM 552 O O . GLU A 1 74 ? 6.998 3.369 -9.842 1.00 96.38 74 GLU A O 1
ATOM 557 N N . LYS A 1 75 ? 9.101 3.272 -10.590 1.00 95.06 75 LYS A N 1
ATOM 558 C CA . LYS A 1 75 ? 9.725 3.205 -9.260 1.00 95.06 75 LYS A CA 1
ATOM 559 C C . LYS A 1 75 ? 9.457 4.465 -8.441 1.00 95.06 75 LYS A C 1
ATOM 561 O O . LYS A 1 75 ? 9.014 4.357 -7.303 1.00 95.06 75 LYS A O 1
ATOM 566 N N . SER A 1 76 ? 9.629 5.649 -9.032 1.00 95.50 76 SER A N 1
ATOM 567 C CA . SER A 1 76 ? 9.321 6.925 -8.376 1.00 95.50 76 SER A CA 1
ATOM 568 C C . SER A 1 76 ? 7.853 7.010 -7.937 1.00 95.50 76 SER A C 1
ATOM 570 O O . SER A 1 76 ? 7.562 7.418 -6.813 1.00 95.50 76 SER A O 1
ATOM 572 N N . ALA A 1 77 ? 6.920 6.560 -8.782 1.00 96.06 77 ALA A N 1
ATOM 573 C CA . ALA A 1 77 ? 5.500 6.499 -8.442 1.00 96.06 77 ALA A CA 1
ATOM 574 C C . ALA A 1 77 ? 5.209 5.498 -7.306 1.00 96.06 77 ALA A C 1
ATOM 576 O O . ALA A 1 77 ? 4.439 5.802 -6.392 1.00 96.06 77 ALA A O 1
ATOM 577 N N . ALA A 1 78 ? 5.860 4.330 -7.310 1.00 96.19 78 ALA A N 1
ATOM 578 C CA . ALA A 1 78 ? 5.768 3.377 -6.206 1.00 96.19 78 ALA A CA 1
ATOM 579 C C . ALA A 1 78 ? 6.328 3.960 -4.895 1.00 96.19 78 ALA A C 1
ATOM 581 O O . ALA A 1 78 ? 5.733 3.781 -3.831 1.00 96.19 78 ALA A O 1
ATOM 582 N N . ASP A 1 79 ? 7.441 4.693 -4.952 1.00 95.31 79 ASP A N 1
ATOM 583 C CA . ASP A 1 79 ? 8.059 5.300 -3.773 1.00 95.31 79 ASP A CA 1
ATOM 584 C C . ASP A 1 79 ? 7.140 6.315 -3.090 1.00 95.31 79 ASP A C 1
ATOM 586 O O . ASP A 1 79 ? 7.100 6.359 -1.859 1.00 95.31 79 ASP A O 1
ATOM 590 N N . VAL A 1 80 ? 6.337 7.068 -3.850 1.00 95.31 80 VAL A N 1
ATOM 591 C CA . VAL A 1 80 ? 5.319 7.972 -3.287 1.00 95.31 80 VAL A CA 1
ATOM 592 C C . VAL A 1 80 ? 4.320 7.202 -2.416 1.00 95.31 80 VAL A C 1
ATOM 594 O O . VAL A 1 80 ? 4.076 7.581 -1.266 1.00 95.31 80 VAL A O 1
ATOM 597 N N . GLU A 1 81 ? 3.778 6.087 -2.914 1.00 95.56 81 GLU A N 1
ATOM 598 C CA . GLU A 1 81 ? 2.838 5.262 -2.142 1.00 95.56 81 GLU A CA 1
ATOM 599 C C . GLU A 1 81 ? 3.509 4.616 -0.927 1.00 95.56 81 GLU A C 1
ATOM 601 O O . GLU A 1 81 ? 2.948 4.598 0.174 1.00 95.56 81 GLU A O 1
ATOM 606 N N . LYS A 1 82 ? 4.743 4.132 -1.100 1.00 95.31 82 LYS A N 1
ATOM 607 C CA . LYS A 1 82 ? 5.519 3.519 -0.023 1.00 95.31 82 LYS A CA 1
ATOM 608 C C . LYS A 1 82 ? 5.815 4.507 1.103 1.00 95.31 82 LYS A C 1
ATOM 610 O O . LYS A 1 82 ? 5.642 4.153 2.267 1.00 95.31 82 LYS A O 1
ATOM 615 N N . GLN A 1 83 ? 6.205 5.741 0.782 1.00 94.06 83 GLN A N 1
ATOM 616 C CA . GLN A 1 83 ? 6.481 6.791 1.768 1.00 94.06 83 GLN A CA 1
ATOM 617 C C . GLN A 1 83 ? 5.224 7.215 2.539 1.00 94.06 83 GLN A C 1
ATOM 619 O O . GLN A 1 83 ? 5.300 7.501 3.735 1.00 94.06 83 GLN A O 1
ATOM 624 N N . ALA A 1 84 ? 4.055 7.220 1.892 1.00 92.62 84 ALA A N 1
ATOM 625 C CA . ALA A 1 84 ? 2.788 7.543 2.547 1.00 92.62 84 ALA A CA 1
ATOM 626 C C . ALA A 1 84 ? 2.274 6.414 3.466 1.00 92.62 84 ALA A C 1
ATOM 628 O O . ALA A 1 84 ? 1.544 6.669 4.432 1.00 92.62 84 ALA A O 1
ATOM 629 N N . MET A 1 85 ? 2.649 5.162 3.187 1.00 94.44 85 MET A N 1
ATOM 630 C CA . MET A 1 85 ? 2.073 3.972 3.816 1.00 94.44 85 MET A CA 1
ATOM 631 C C . MET A 1 85 ? 2.202 3.918 5.354 1.00 94.44 85 MET A C 1
ATOM 633 O O . MET A 1 85 ? 1.194 3.635 6.013 1.00 94.44 85 MET A O 1
ATOM 637 N N . PRO A 1 86 ? 3.362 4.222 5.979 1.00 93.12 86 PRO A N 1
ATOM 638 C CA . PRO A 1 86 ? 3.486 4.221 7.439 1.00 93.12 86 PRO A CA 1
ATOM 639 C C . PRO A 1 86 ? 2.507 5.175 8.124 1.00 93.12 86 PRO A C 1
ATOM 641 O O . PRO A 1 86 ? 1.903 4.815 9.136 1.00 93.12 86 PRO A O 1
ATOM 644 N N . GLY A 1 87 ? 2.314 6.368 7.551 1.00 92.12 87 GLY A N 1
ATOM 645 C CA . GLY A 1 87 ? 1.359 7.356 8.047 1.00 92.12 87 GLY A CA 1
ATOM 646 C C . GLY A 1 87 ? -0.063 6.805 8.044 1.00 92.12 87 GLY A C 1
ATOM 647 O O . GLY A 1 87 ? -0.721 6.811 9.082 1.00 92.12 87 GLY A O 1
ATOM 648 N N . ARG A 1 88 ? -0.501 6.228 6.917 1.00 93.62 88 ARG A N 1
ATOM 649 C CA . ARG A 1 88 ? -1.842 5.631 6.775 1.00 93.62 88 ARG A CA 1
ATOM 650 C C . ARG A 1 88 ? -2.082 4.498 7.777 1.00 93.62 88 ARG A C 1
ATOM 652 O O . ARG A 1 88 ? -3.101 4.489 8.467 1.00 93.62 88 ARG A O 1
ATOM 659 N N . VAL A 1 89 ? -1.125 3.574 7.910 1.00 93.44 89 VAL A N 1
ATOM 660 C CA . VAL A 1 89 ? -1.213 2.456 8.867 1.00 93.44 89 VAL A CA 1
ATOM 661 C C . VAL A 1 89 ? -1.281 2.964 10.309 1.00 93.44 89 VAL A C 1
ATOM 663 O O . VAL A 1 89 ? -2.057 2.441 11.111 1.00 93.44 89 VAL A O 1
ATOM 666 N N . ASN A 1 90 ? -0.490 3.980 10.660 1.00 92.62 90 ASN A N 1
ATOM 667 C CA . ASN A 1 90 ? -0.514 4.566 11.999 1.00 92.62 90 ASN A CA 1
ATOM 668 C C . ASN A 1 90 ? -1.828 5.306 12.280 1.00 92.62 90 ASN A C 1
ATOM 670 O O . ASN A 1 90 ? -2.372 5.156 13.373 1.00 92.62 90 ASN A O 1
ATOM 674 N N . SER A 1 91 ? -2.380 6.028 11.302 1.00 91.56 91 SER A N 1
ATOM 675 C CA . SER A 1 91 ? -3.700 6.654 11.421 1.00 91.56 91 SER A CA 1
ATOM 676 C C . SER A 1 91 ? -4.802 5.621 11.664 1.00 91.56 91 SER A C 1
ATOM 678 O O . SER A 1 91 ? -5.593 5.797 12.588 1.00 91.56 91 SER A O 1
ATOM 680 N N . LEU A 1 92 ? -4.819 4.510 10.917 1.00 92.19 92 LEU A N 1
ATOM 681 C CA . LEU A 1 92 ? -5.801 3.438 11.120 1.00 92.19 92 LEU A CA 1
ATOM 682 C C . LEU A 1 92 ? -5.685 2.809 12.516 1.00 92.19 92 LEU A C 1
ATOM 684 O O . LEU A 1 92 ? -6.691 2.620 13.195 1.00 92.19 92 LEU A O 1
ATOM 688 N N . LYS A 1 93 ? -4.463 2.543 12.993 1.00 91.56 93 LYS A N 1
ATOM 689 C CA . LYS A 1 93 ? -4.247 2.076 14.374 1.00 91.56 93 LYS A CA 1
ATOM 690 C C . LYS A 1 93 ? -4.748 3.084 15.408 1.00 91.56 93 LYS A C 1
ATOM 692 O O . LYS A 1 93 ? -5.363 2.683 16.388 1.00 91.56 93 LYS A O 1
ATOM 697 N N . GLY A 1 94 ? -4.506 4.377 15.191 1.00 90.88 94 GLY A N 1
ATOM 698 C CA . GLY A 1 94 ? -5.017 5.442 16.053 1.00 90.88 94 GLY A CA 1
ATOM 699 C C . GLY A 1 94 ? -6.546 5.454 16.118 1.00 90.88 94 GLY A C 1
ATOM 700 O O . GLY A 1 94 ? -7.110 5.574 17.204 1.00 90.88 94 GLY A O 1
ATOM 701 N N . LEU A 1 95 ? -7.216 5.253 14.979 1.00 91.00 95 LEU A N 1
ATOM 702 C CA . LEU A 1 95 ? -8.674 5.140 14.910 1.00 91.00 95 LEU A CA 1
ATOM 703 C C . LEU A 1 95 ? -9.200 3.904 15.648 1.00 91.00 95 LEU A C 1
ATOM 705 O O . LEU A 1 95 ? -10.170 4.024 16.389 1.00 91.00 95 LEU A O 1
ATOM 709 N N . LEU A 1 96 ? -8.540 2.749 15.517 1.00 90.75 96 LEU A N 1
ATOM 710 C CA . LEU A 1 96 ? -8.887 1.539 16.274 1.00 90.75 96 LEU A CA 1
ATOM 711 C C . LEU A 1 96 ? -8.740 1.757 17.787 1.00 90.75 96 LEU A C 1
ATOM 713 O O . LEU A 1 96 ? -9.619 1.384 18.562 1.00 90.75 96 LEU A O 1
ATOM 717 N N . THR A 1 97 ? -7.667 2.422 18.222 1.00 90.50 97 THR A N 1
ATOM 718 C CA . THR A 1 97 ? -7.486 2.796 19.632 1.00 90.50 97 THR A CA 1
ATOM 719 C C . THR A 1 97 ? -8.592 3.739 20.107 1.00 90.50 97 THR A C 1
ATOM 721 O O . THR A 1 97 ? -9.141 3.539 21.188 1.00 90.50 97 THR A O 1
ATOM 724 N N . ALA A 1 98 ? -8.956 4.743 19.303 1.00 87.50 98 ALA A N 1
ATOM 725 C CA . ALA A 1 98 ? -10.034 5.674 19.632 1.00 87.50 98 ALA A CA 1
ATOM 726 C C . ALA A 1 98 ? -11.408 4.986 19.691 1.00 87.50 98 ALA A C 1
ATOM 728 O O . ALA A 1 98 ? -12.197 5.295 20.579 1.00 87.50 98 ALA A O 1
ATOM 729 N N . PHE A 1 99 ? -11.677 4.039 18.789 1.00 89.56 99 PHE A N 1
ATOM 730 C CA . PHE A 1 99 ? -12.895 3.226 18.775 1.00 89.56 99 PHE A CA 1
ATOM 731 C C . PHE A 1 99 ? -13.044 2.428 20.075 1.00 89.56 99 PHE A C 1
ATOM 733 O O . PHE A 1 99 ? -14.081 2.498 20.733 1.00 89.56 99 PHE A O 1
ATOM 740 N N . ASN A 1 100 ? -11.969 1.760 20.502 1.00 88.62 100 ASN A N 1
ATOM 741 C CA . ASN A 1 100 ? -11.941 1.024 21.765 1.00 88.62 100 ASN A CA 1
ATOM 742 C C . ASN A 1 100 ? -12.088 1.953 22.981 1.00 88.62 100 ASN A C 1
ATOM 744 O O . ASN A 1 100 ? -12.836 1.649 23.906 1.00 88.62 100 ASN A O 1
ATOM 748 N N .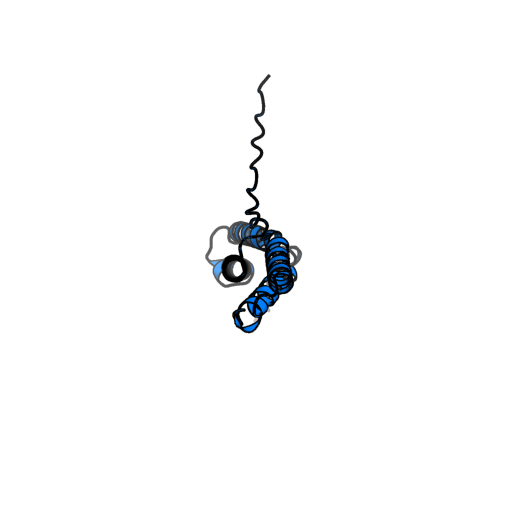 ALA A 1 101 ? -11.419 3.111 22.976 1.00 88.31 101 ALA A N 1
ATOM 749 C CA . ALA A 1 101 ? -11.496 4.082 24.069 1.00 88.31 101 ALA A CA 1
ATOM 750 C C . ALA A 1 101 ? -12.893 4.712 24.231 1.00 88.31 101 ALA A C 1
ATOM 752 O O . ALA A 1 101 ? -13.239 5.159 25.322 1.00 88.31 101 ALA A O 1
ATOM 753 N N . GLN A 1 102 ? -13.699 4.741 23.166 1.00 87.44 102 GLN A N 1
ATOM 754 C CA . GLN A 1 102 ? -15.090 5.203 23.201 1.00 87.44 102 GLN A CA 1
ATOM 755 C C . GLN A 1 102 ? -16.077 4.126 23.681 1.00 87.44 102 GLN A C 1
ATOM 757 O O . GLN A 1 102 ? -17.269 4.407 23.775 1.00 87.44 102 GLN A O 1
ATOM 762 N N . GLY A 1 103 ? -15.608 2.911 23.994 1.00 87.38 103 GLY A N 1
ATOM 763 C CA . GLY A 1 103 ? -16.468 1.806 24.423 1.00 87.38 103 GLY A CA 1
ATOM 764 C C . GLY A 1 103 ? -17.380 1.286 23.311 1.00 87.38 103 GLY A C 1
ATOM 765 O O . GLY A 1 103 ? -18.454 0.759 23.593 1.00 87.38 103 GLY A O 1
ATOM 766 N N . CYS A 1 104 ? -16.984 1.471 22.050 1.00 87.81 104 CYS A N 1
ATOM 767 C CA . CYS A 1 104 ? -17.743 0.981 20.909 1.00 87.81 104 CYS A CA 1
ATOM 768 C C . CYS A 1 104 ? -17.692 -0.548 20.842 1.00 87.81 104 CYS A C 1
ATOM 770 O O . CYS A 1 104 ? -16.668 -1.148 21.164 1.00 87.81 104 CYS A O 1
ATOM 772 N N . ASP A 1 105 ? -18.788 -1.175 20.406 1.00 88.31 105 ASP A N 1
ATOM 773 C CA . ASP A 1 105 ? -18.868 -2.630 20.277 1.00 88.31 105 ASP A CA 1
ATOM 774 C C . ASP A 1 105 ? -17.860 -3.141 19.222 1.00 88.31 105 ASP A C 1
ATOM 776 O O . ASP A 1 105 ? -18.004 -2.812 18.038 1.00 88.31 105 ASP A O 1
ATOM 780 N N . PRO A 1 106 ? -16.854 -3.953 19.608 1.00 84.00 106 PRO A N 1
ATOM 781 C CA . PRO A 1 106 ? -15.876 -4.520 18.682 1.00 84.00 106 PRO A CA 1
ATOM 782 C C . PRO A 1 106 ? -16.493 -5.397 17.588 1.00 84.00 106 PRO A C 1
ATOM 784 O O . PRO A 1 106 ? -15.871 -5.562 16.541 1.00 84.00 106 PRO A O 1
ATOM 787 N N . SER A 1 107 ? -17.705 -5.930 17.793 1.00 84.50 107 SER A N 1
ATOM 788 C CA . SER A 1 107 ? -18.424 -6.718 16.781 1.00 84.50 107 SER A CA 1
ATOM 789 C C . SER A 1 107 ? -18.744 -5.918 15.511 1.00 84.50 107 SER A C 1
ATOM 791 O O . SER A 1 107 ? -18.946 -6.498 14.445 1.00 84.50 107 SER A O 1
ATOM 793 N N . LEU A 1 108 ? -18.739 -4.584 15.608 1.00 81.81 108 LEU A N 1
ATOM 794 C CA . LEU A 1 108 ? -18.973 -3.675 14.488 1.00 81.81 108 LEU A CA 1
ATOM 795 C C . LEU A 1 108 ? -17.743 -3.494 13.592 1.00 81.81 108 LEU A C 1
ATOM 797 O O . LEU A 1 108 ? -17.873 -2.967 12.487 1.00 81.81 108 LEU A O 1
ATOM 801 N N . LEU A 1 109 ? -16.550 -3.890 14.048 1.00 82.12 109 LEU A N 1
ATOM 802 C CA . LEU A 1 109 ? -15.345 -3.799 13.235 1.00 82.12 109 LEU A CA 1
ATOM 803 C C . LEU A 1 109 ? -15.386 -4.860 12.131 1.00 82.12 109 LEU A C 1
ATOM 805 O O . LEU A 1 109 ? -15.475 -6.059 12.390 1.00 82.12 109 LEU A O 1
ATOM 809 N N . LEU A 1 110 ? -15.285 -4.417 10.877 1.00 72.81 110 LEU A N 1
ATOM 810 C CA . LEU A 1 110 ? -15.174 -5.325 9.740 1.00 72.81 110 LEU A CA 1
ATOM 811 C C . LEU A 1 110 ? -13.889 -6.154 9.841 1.00 72.81 110 LEU A C 1
ATOM 813 O O . LEU A 1 110 ? -12.844 -5.647 10.226 1.00 72.81 110 LEU A O 1
ATOM 817 N N . VAL A 1 111 ? -13.909 -7.398 9.364 1.00 72.19 111 VAL A N 1
ATOM 818 C CA . VAL A 1 111 ? -12.717 -8.279 9.314 1.00 72.19 111 VAL A CA 1
ATOM 819 C C . VAL A 1 111 ? -11.624 -7.744 8.358 1.00 72.19 111 VAL A C 1
ATOM 821 O O . VAL A 1 111 ? -10.561 -8.335 8.202 1.00 72.19 111 VAL A O 1
ATOM 824 N N . THR A 1 112 ? -11.860 -6.613 7.689 1.00 69.38 112 THR A N 1
ATOM 825 C CA . THR A 1 112 ? -11.024 -6.069 6.613 1.00 69.38 112 THR A CA 1
ATOM 826 C C . THR A 1 112 ? -9.877 -5.167 7.087 1.00 69.38 112 THR A C 1
ATOM 828 O O . THR A 1 112 ? -8.932 -4.966 6.325 1.00 69.38 112 THR A O 1
ATOM 831 N N . PHE A 1 113 ? -9.876 -4.662 8.329 1.00 82.25 113 PHE A N 1
ATOM 832 C CA . PHE A 1 113 ? -8.800 -3.764 8.790 1.00 82.25 113 PHE A CA 1
ATOM 833 C C . PHE A 1 113 ? -7.470 -4.491 9.061 1.00 82.25 113 PHE A C 1
ATOM 835 O O . PHE A 1 113 ? -6.402 -3.917 8.834 1.00 82.25 113 PHE A O 1
ATOM 842 N N . GLU A 1 114 ? -7.491 -5.747 9.528 1.00 83.31 114 GLU A N 1
ATOM 843 C CA . GLU A 1 114 ? -6.261 -6.527 9.738 1.00 83.31 114 GLU A CA 1
ATOM 844 C C . GLU A 1 114 ? -5.550 -6.871 8.419 1.00 83.31 114 GLU A C 1
ATOM 846 O O . GLU A 1 114 ? -4.335 -6.633 8.334 1.00 83.31 114 GLU A O 1
ATOM 851 N N . PRO A 1 115 ? -6.256 -7.364 7.374 1.00 87.00 115 PRO A N 1
ATOM 852 C CA . PRO A 1 115 ? -5.711 -7.460 6.024 1.00 87.00 115 PRO A CA 1
ATOM 853 C C . PRO A 1 115 ? -5.068 -6.155 5.556 1.00 87.00 115 PRO A C 1
ATOM 855 O O . PRO A 1 115 ? -3.898 -6.187 5.175 1.00 87.00 115 PRO A O 1
ATOM 858 N N . ALA A 1 116 ? -5.750 -5.015 5.722 1.00 89.19 116 ALA A N 1
ATOM 859 C CA . ALA A 1 116 ? -5.232 -3.710 5.314 1.00 89.19 116 ALA A CA 1
ATOM 860 C C . ALA A 1 116 ? -3.924 -3.354 6.030 1.00 89.19 116 ALA A C 1
ATOM 862 O O . ALA A 1 116 ? -2.921 -3.028 5.392 1.00 89.19 116 ALA A O 1
ATOM 863 N N . ILE A 1 117 ? -3.864 -3.499 7.358 1.00 88.25 117 ILE A N 1
ATOM 864 C CA . ILE A 1 117 ? -2.632 -3.246 8.122 1.00 88.25 117 ILE A CA 1
ATOM 865 C C . ILE A 1 117 ? -1.498 -4.167 7.655 1.00 88.25 117 ILE A C 1
ATOM 867 O O . ILE A 1 117 ? -0.352 -3.724 7.530 1.00 88.25 117 ILE A O 1
ATOM 871 N N . LYS A 1 118 ? -1.784 -5.450 7.410 1.00 90.19 118 LYS A N 1
ATOM 872 C CA . LYS A 1 118 ? -0.785 -6.408 6.920 1.00 90.19 118 LYS A CA 1
ATOM 873 C C . LYS A 1 118 ? -0.306 -6.035 5.519 1.00 90.19 118 LYS A C 1
ATOM 875 O O . LYS A 1 118 ? 0.897 -6.093 5.264 1.00 90.19 118 LYS A O 1
ATOM 880 N N . HIS A 1 119 ? -1.215 -5.636 4.639 1.00 89.31 119 HIS A N 1
ATOM 881 C CA . HIS A 1 119 ? -0.906 -5.260 3.270 1.00 89.31 119 HIS A CA 1
ATOM 882 C C . HIS A 1 119 ? -0.043 -3.993 3.226 1.00 89.31 119 HIS A C 1
ATOM 884 O O . HIS A 1 119 ? 1.032 -4.009 2.626 1.00 89.31 119 HIS A O 1
ATOM 890 N N . GLY A 1 120 ? -0.416 -2.956 3.981 1.00 89.88 120 GLY A N 1
ATOM 891 C CA . GLY A 1 120 ? 0.385 -1.739 4.108 1.00 89.88 120 GLY A CA 1
ATOM 892 C C . GLY A 1 120 ? 1.766 -1.985 4.726 1.00 89.88 120 GLY A C 1
ATOM 893 O O . GLY A 1 120 ? 2.767 -1.436 4.269 1.00 89.88 120 GLY A O 1
ATOM 894 N N . LYS A 1 121 ? 1.880 -2.883 5.715 1.00 89.94 121 LYS A N 1
ATOM 895 C CA . LYS A 1 121 ? 3.196 -3.281 6.246 1.00 89.94 121 LYS A CA 1
ATOM 896 C C . LYS A 1 121 ? 4.077 -3.932 5.180 1.00 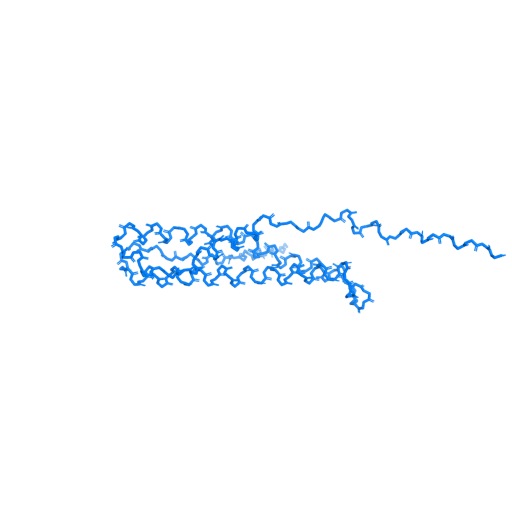89.94 121 LYS A C 1
ATOM 898 O O . LYS A 1 121 ? 5.263 -3.630 5.143 1.00 89.94 121 LYS A O 1
ATOM 903 N N . ARG A 1 122 ? 3.528 -4.803 4.324 1.00 92.50 122 ARG A N 1
ATOM 904 C CA . ARG A 1 122 ? 4.304 -5.452 3.250 1.00 92.50 122 ARG A CA 1
ATOM 905 C C . ARG A 1 122 ? 4.924 -4.429 2.303 1.00 92.50 122 ARG A C 1
ATOM 907 O O . ARG A 1 122 ? 6.102 -4.550 2.008 1.00 92.50 122 ARG A O 1
ATOM 914 N N . VAL A 1 123 ? 4.168 -3.402 1.919 1.00 92.50 123 VAL A N 1
ATOM 915 C CA . VAL A 1 123 ? 4.679 -2.291 1.097 1.00 92.50 123 VAL A CA 1
ATOM 916 C C . VAL A 1 123 ? 5.855 -1.583 1.776 1.00 92.50 123 VAL A C 1
ATOM 918 O O . VAL A 1 123 ? 6.873 -1.318 1.145 1.00 92.50 123 VAL A O 1
ATOM 921 N N . ASN A 1 124 ? 5.760 -1.324 3.082 1.00 87.19 124 ASN A N 1
ATOM 922 C CA . ASN A 1 124 ? 6.828 -0.647 3.820 1.00 87.19 124 ASN A CA 1
ATOM 923 C C . ASN A 1 124 ? 8.142 -1.452 3.879 1.00 87.19 124 ASN A C 1
ATOM 925 O O . ASN A 1 124 ? 9.219 -0.861 3.929 1.00 87.19 124 ASN A O 1
ATOM 929 N N . PHE A 1 125 ? 8.059 -2.786 3.885 1.00 87.56 125 PHE A N 1
ATOM 930 C CA . PHE A 1 125 ? 9.227 -3.673 3.949 1.00 87.56 125 PHE A CA 1
ATOM 931 C C . PHE A 1 125 ? 9.743 -4.137 2.583 1.00 87.56 125 PHE A C 1
ATOM 933 O O . PHE A 1 125 ? 10.827 -4.713 2.531 1.00 87.56 125 PHE A O 1
ATOM 940 N N . ASP A 1 126 ? 9.007 -3.909 1.494 1.00 92.25 126 ASP A N 1
ATOM 941 C CA . ASP A 1 126 ? 9.484 -4.260 0.155 1.00 92.25 126 ASP A CA 1
ATOM 942 C C . ASP A 1 126 ? 10.672 -3.382 -0.248 1.00 92.25 126 ASP A C 1
ATOM 944 O O . ASP A 1 126 ? 10.795 -2.232 0.177 1.00 92.25 126 ASP A O 1
ATOM 948 N N . GLN A 1 127 ? 11.567 -3.921 -1.066 1.00 85.19 127 GLN A N 1
ATOM 949 C CA . GLN A 1 127 ? 12.674 -3.183 -1.657 1.00 85.19 127 GLN A CA 1
ATOM 950 C C . GLN A 1 127 ? 12.706 -3.469 -3.155 1.00 85.19 127 GLN A C 1
ATOM 952 O O . GLN A 1 127 ? 12.502 -4.602 -3.602 1.00 85.19 127 GLN A O 1
ATOM 957 N N . PHE A 1 128 ? 12.956 -2.425 -3.941 1.00 79.88 128 PHE A N 1
ATOM 958 C CA . PHE A 1 128 ? 13.273 -2.609 -5.348 1.00 79.88 128 PHE A CA 1
ATOM 959 C C . PHE A 1 128 ? 14.635 -3.311 -5.464 1.00 79.88 128 PHE A C 1
ATOM 961 O O . PHE A 1 128 ? 15.487 -3.106 -4.594 1.00 79.88 128 PHE A O 1
ATOM 968 N N . PRO A 1 129 ? 14.838 -4.147 -6.496 1.00 75.50 129 PRO A N 1
ATOM 969 C CA . PRO A 1 129 ? 16.147 -4.714 -6.797 1.00 75.50 129 PRO A CA 1
ATOM 970 C C . PRO A 1 129 ? 17.222 -3.615 -6.859 1.00 75.50 129 PRO A C 1
ATOM 972 O O . PRO A 1 129 ? 16.921 -2.514 -7.336 1.00 75.50 129 PRO A O 1
ATOM 975 N N . PRO A 1 130 ? 18.442 -3.872 -6.358 1.00 70.00 130 PRO A N 1
ATOM 976 C CA . PRO A 1 130 ? 19.511 -2.882 -6.354 1.00 70.00 130 PRO A CA 1
ATOM 977 C C . PRO A 1 130 ? 19.909 -2.489 -7.785 1.00 70.00 130 PRO A C 1
ATOM 979 O O . PRO A 1 130 ? 20.000 -3.331 -8.674 1.00 70.00 130 PRO A O 1
ATOM 982 N N . GLU A 1 131 ? 20.189 -1.202 -7.999 1.00 58.41 131 GLU A N 1
ATOM 983 C CA . GLU A 1 131 ? 20.531 -0.643 -9.320 1.00 58.41 131 GLU A CA 1
ATOM 984 C C . GLU A 1 131 ? 21.824 -1.225 -9.916 1.00 58.41 131 GLU A C 1
ATOM 986 O O . GLU A 1 131 ? 21.985 -1.239 -11.132 1.00 58.41 131 GLU A O 1
ATOM 991 N N . SER A 1 132 ? 22.720 -1.769 -9.084 1.00 54.50 132 SER A N 1
ATOM 992 C CA . SER A 1 132 ? 23.977 -2.392 -9.520 1.00 54.50 132 SER A CA 1
ATOM 993 C C . SER A 1 132 ? 23.784 -3.606 -10.435 1.00 54.50 132 SER A C 1
ATOM 995 O O . SER A 1 132 ? 24.693 -3.954 -11.177 1.00 54.50 132 SER A O 1
ATOM 997 N N . GLU A 1 133 ? 22.609 -4.241 -10.419 1.00 52.59 133 GLU A N 1
ATOM 998 C CA . GLU A 1 133 ? 22.289 -5.358 -11.321 1.00 52.59 133 GLU A CA 1
ATOM 999 C C . GLU A 1 133 ? 21.824 -4.887 -12.714 1.00 52.59 133 GLU A C 1
ATOM 1001 O O . GLU A 1 133 ? 21.754 -5.689 -13.643 1.00 52.59 133 GLU A O 1
ATOM 1006 N N . LEU A 1 134 ? 21.536 -3.590 -12.888 1.00 54.09 134 LEU A N 1
ATOM 1007 C CA . LEU A 1 134 ? 21.051 -3.013 -14.149 1.00 54.09 134 LEU A CA 1
ATOM 1008 C C . LEU A 1 134 ? 22.186 -2.706 -15.136 1.00 54.09 134 LEU A C 1
ATOM 1010 O O . LEU A 1 134 ? 21.963 -2.698 -16.346 1.00 54.09 134 LEU A O 1
ATOM 1014 N N . GLU A 1 135 ? 23.398 -2.454 -14.635 1.00 51.25 135 GLU A N 1
ATOM 1015 C CA . GLU A 1 135 ? 24.564 -2.108 -15.460 1.00 51.25 135 GLU A CA 1
ATOM 1016 C C . GLU A 1 135 ? 25.334 -3.347 -15.966 1.00 51.25 135 GLU A C 1
ATOM 1018 O O . GLU A 1 135 ? 26.071 -3.255 -16.948 1.00 51.25 135 GLU A O 1
ATOM 1023 N N . GLU A 1 136 ? 25.131 -4.531 -15.374 1.00 47.28 136 GLU A N 1
ATOM 1024 C CA . GLU A 1 136 ? 25.921 -5.744 -15.657 1.00 47.28 136 GLU A CA 1
ATOM 1025 C C . GLU A 1 136 ? 25.235 -6.742 -16.617 1.00 47.28 136 GLU A C 1
ATOM 1027 O O . GLU A 1 136 ? 25.440 -7.951 -16.543 1.00 47.28 136 GLU A O 1
ATOM 1032 N N . GLN A 1 137 ? 24.420 -6.260 -17.563 1.00 50.19 137 GLN A N 1
ATOM 1033 C CA . GLN A 1 137 ? 23.801 -7.103 -18.605 1.00 50.19 137 GLN A CA 1
ATOM 1034 C C . GLN A 1 137 ? 24.242 -6.774 -20.040 1.00 50.19 137 GLN A C 1
ATOM 1036 O O . GLN A 1 137 ? 23.563 -7.108 -21.009 1.00 50.19 137 GLN A O 1
ATOM 1041 N N . ALA A 1 138 ? 25.431 -6.187 -20.195 1.00 48.09 138 ALA A N 1
ATOM 1042 C CA . ALA A 1 138 ? 26.102 -6.018 -21.486 1.00 48.09 138 ALA A CA 1
ATOM 1043 C C . ALA A 1 138 ? 27.457 -6.753 -21.537 1.00 48.09 138 ALA A C 1
ATOM 1045 O O . ALA A 1 138 ? 28.470 -6.203 -21.964 1.00 48.09 138 ALA A O 1
ATOM 1046 N N . GLY A 1 139 ? 27.498 -8.010 -21.090 1.00 53.97 139 GLY A N 1
ATOM 1047 C CA . GLY A 1 139 ? 28.625 -8.905 -21.362 1.00 53.97 139 GLY A CA 1
ATOM 1048 C C . GLY A 1 139 ? 28.500 -9.539 -22.757 1.00 53.97 139 GLY A C 1
ATOM 1049 O O . GLY A 1 139 ? 27.388 -9.912 -23.143 1.00 53.97 139 GLY A O 1
ATOM 1050 N N . PRO A 1 140 ? 29.592 -9.701 -23.532 1.00 56.66 140 PRO A N 1
ATOM 1051 C CA . PRO A 1 140 ? 29.534 -10.431 -24.792 1.00 56.66 140 PRO A CA 1
ATOM 1052 C C . PRO A 1 140 ? 29.082 -11.866 -24.510 1.00 56.66 140 PRO A C 1
ATOM 1054 O O . PRO A 1 140 ? 29.695 -12.570 -23.707 1.00 56.66 140 PRO A O 1
ATOM 1057 N N . GLY A 1 141 ? 27.997 -12.291 -25.161 1.00 57.72 141 GLY A N 1
ATOM 1058 C CA . GLY A 1 141 ? 27.513 -13.667 -25.074 1.00 57.72 141 GLY A CA 1
ATOM 1059 C C . GLY A 1 141 ? 28.622 -14.681 -25.399 1.00 57.72 141 GLY A C 1
ATOM 1060 O O . GLY A 1 141 ? 29.576 -14.349 -26.110 1.00 57.72 141 GLY A O 1
ATOM 1061 N N . PRO A 1 142 ? 28.520 -15.921 -24.890 1.00 62.38 142 PRO A N 1
ATOM 1062 C CA . PRO A 1 142 ? 29.586 -16.907 -25.005 1.00 62.38 142 PRO A CA 1
ATOM 1063 C C . PRO A 1 142 ? 29.974 -17.148 -26.468 1.00 62.38 142 PRO A C 1
ATOM 1065 O O . PRO A 1 142 ? 29.122 -17.350 -27.338 1.00 62.38 142 PRO A O 1
ATOM 1068 N N . THR A 1 143 ? 31.282 -17.131 -26.725 1.00 62.84 143 THR A N 1
ATOM 1069 C CA . THR A 1 143 ? 31.889 -17.351 -28.039 1.00 62.84 143 THR A CA 1
ATOM 1070 C C . THR A 1 143 ? 31.384 -18.665 -28.631 1.00 62.84 143 THR A C 1
ATOM 1072 O O . THR A 1 143 ? 31.603 -19.736 -28.062 1.00 62.84 143 THR A O 1
ATOM 1075 N N . ARG A 1 144 ? 30.707 -18.611 -29.785 1.00 59.19 144 ARG A N 1
ATOM 1076 C CA . ARG A 1 144 ? 30.359 -19.829 -30.531 1.00 59.19 144 ARG A CA 1
ATOM 1077 C C . ARG A 1 144 ? 31.654 -20.528 -30.943 1.00 59.19 144 ARG A C 1
ATOM 1079 O O . ARG A 1 144 ? 32.472 -19.927 -31.637 1.00 59.19 144 ARG A O 1
ATOM 1086 N N . MET A 1 145 ? 31.834 -21.782 -30.527 1.00 50.03 145 MET A N 1
ATOM 1087 C CA . MET A 1 145 ? 32.979 -22.573 -30.978 1.00 50.03 145 MET A CA 1
ATOM 1088 C C . MET A 1 145 ? 32.893 -22.842 -32.493 1.00 50.03 145 MET A C 1
ATOM 1090 O O . MET A 1 145 ? 31.786 -23.060 -33.001 1.00 50.03 145 MET A O 1
ATOM 1094 N N . PRO A 1 146 ? 34.030 -22.838 -33.216 1.00 67.12 146 PRO A N 1
ATOM 1095 C CA . PRO A 1 146 ? 34.083 -23.236 -34.619 1.00 67.12 146 PRO A CA 1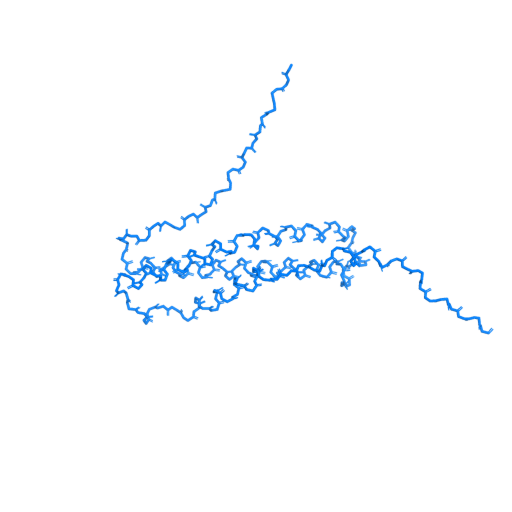
ATOM 1096 C C . PRO A 1 146 ? 33.663 -24.701 -34.794 1.00 67.12 146 PRO A C 1
ATOM 1098 O O . PRO A 1 146 ? 33.950 -25.533 -33.933 1.00 67.12 146 PRO A O 1
ATOM 1101 N N . ARG A 1 147 ? 32.972 -24.986 -35.902 1.00 52.97 147 ARG A N 1
ATOM 1102 C CA . ARG A 1 147 ? 32.630 -26.346 -36.341 1.00 52.97 147 ARG A CA 1
ATOM 1103 C C . ARG A 1 147 ? 33.826 -27.042 -36.970 1.00 52.97 147 ARG A C 1
ATOM 1105 O O . ARG A 1 147 ? 34.575 -26.340 -37.684 1.00 52.97 147 ARG A O 1
#

Foldseek 3Di:
DDDDDDDDPPPPPPPPDDPPPPDLVVLLVSLVVLLVVLVVLLVLLVVLLVLLCCLQPNPVVVVPVVSVVVSVVSVVSSVVSLVCLVVSLVSSVVSVVVSVVNVHDPVSHDPRNVVSNVSSVVSNPDDRDDCVVRVPPPDPPDDDDDD

Sequence (147 aa):
MRAVLLFFAVVATSSLANAQGRGCSAVLNNINEGAALIEQSATTYWTHRAKFVDLIYGPSSQVVPNAVQVAEHEKSAADVEKQAMPGRVNSLKGLLTAFNAQGCDPSLLLVTFEPAIKHGKRVNFDQFPPESELEEQAGPGPTRMPR

Secondary structure (DSSP, 8-state):
-------------------TTSHHHHHHHHHHHHHHHHHHHHHHHHHHHHHHHHHHHSGGGGTSTTHHHHHHHHHHHHHHHHHHHHHHHHHHHHHHHHHHHTT--GGGS-TTHHHHHHHHHHHHH--PPPGGGTSS--PPPPPPPP-

pLDDT: mean 79.04, std 19.83, range [33.34, 97.56]

Radius of gyration: 22.43 Å; chains: 1; bounding box: 55×67×61 Å